Protein AF-A0A530AGG2-F1 (afdb_monomer_lite)

Sequence (110 aa):
YFIKDGRPDLIEKYGIPLDEYPKRCIEQIERWKGQAEAYRSAERIEVEQSREYASSIMNSVWTGEPSVIYGNVRNNGCITSLPFDCAAEVPCLVDASGIQPTYIGELPPQ

Foldseek 3Di:
DQDDPPCVVSCVVVVPDPCPVVVVVVVVVVVVVVVVVCVVPDPDDDDDDDPDCPVVLVCQLVVQPKDKDFDFDQPCQLEVQDDRGDTDTAIWIHHVVHTHGHRDYYDDDD

Structure (mmCIF, N/CA/C/O backbone):
data_AF-A0A530AGG2-F1
#
_entry.id   AF-A0A530AGG2-F1
#
loop_
_atom_site.group_PDB
_atom_site.id
_atom_site.type_symbol
_atom_site.label_atom_id
_atom_site.label_alt_id
_atom_site.label_comp_id
_atom_site.label_asym_id
_atom_site.label_entity_id
_atom_site.label_seq_id
_atom_site.pdbx_PDB_ins_code
_atom_site.Cartn_x
_atom_site.Cartn_y
_atom_site.Cartn_z
_atom_site.occupancy
_atom_site.B_iso_or_equiv
_atom_site.auth_seq_id
_atom_site.auth_comp_id
_atom_site.auth_asym_id
_atom_site.auth_atom_id
_atom_site.pdbx_PDB_model_num
ATOM 1 N N . TYR A 1 1 ? 21.309 -19.018 4.612 1.00 68.56 1 TYR A N 1
ATOM 2 C CA . TYR A 1 1 ? 22.419 -19.118 3.635 1.00 68.56 1 TYR A CA 1
ATOM 3 C C . TYR A 1 1 ? 23.787 -18.828 4.264 1.00 68.56 1 TYR A C 1
ATOM 5 O O . TYR A 1 1 ? 24.726 -19.549 3.949 1.00 68.56 1 TYR A O 1
ATOM 13 N N . PHE A 1 2 ? 23.909 -17.845 5.169 1.00 81.00 2 PHE A N 1
ATOM 14 C CA . PHE A 1 2 ? 25.191 -17.472 5.799 1.00 81.00 2 PHE A CA 1
ATOM 15 C C . PHE A 1 2 ? 25.444 -18.061 7.198 1.00 81.00 2 PHE A C 1
ATOM 17 O O . PHE A 1 2 ? 26.591 -18.152 7.611 1.00 81.00 2 PHE A O 1
ATOM 24 N N . ILE A 1 3 ? 24.400 -18.510 7.899 1.00 85.00 3 ILE A N 1
ATOM 25 C CA . ILE A 1 3 ? 24.524 -19.228 9.175 1.00 85.00 3 ILE A CA 1
ATOM 26 C C . ILE A 1 3 ? 24.709 -20.712 8.842 1.00 85.00 3 ILE A C 1
ATOM 28 O O . ILE A 1 3 ? 23.762 -21.366 8.396 1.00 85.00 3 ILE A O 1
ATOM 32 N N . LYS A 1 4 ? 25.946 -21.204 8.951 1.00 86.81 4 LYS A N 1
ATOM 33 C CA . LYS A 1 4 ? 26.341 -22.584 8.637 1.00 86.81 4 LYS A CA 1
ATOM 34 C C . LYS A 1 4 ? 27.279 -23.110 9.715 1.00 86.81 4 LYS A C 1
ATOM 36 O O . LYS A 1 4 ? 28.150 -22.376 10.179 1.00 86.81 4 LYS A O 1
ATOM 41 N N . ASP A 1 5 ? 27.113 -24.382 10.059 1.00 89.81 5 ASP A N 1
ATOM 42 C CA . ASP A 1 5 ? 28.013 -25.058 10.987 1.00 89.81 5 ASP A CA 1
ATOM 43 C C . ASP A 1 5 ? 29.463 -25.024 10.468 1.00 89.81 5 ASP A C 1
ATOM 45 O O . ASP A 1 5 ? 29.707 -25.131 9.261 1.00 89.81 5 ASP A O 1
ATOM 49 N N . GLY A 1 6 ? 30.417 -24.783 11.369 1.00 89.94 6 GLY A N 1
ATOM 50 C CA . GLY A 1 6 ? 31.843 -24.667 11.043 1.00 89.94 6 GLY A CA 1
ATOM 51 C C . GLY A 1 6 ? 32.272 -23.441 10.216 1.00 89.94 6 GLY A C 1
ATOM 52 O O . GLY A 1 6 ? 33.421 -23.397 9.779 1.00 89.94 6 GLY A O 1
ATOM 53 N N . ARG A 1 7 ? 31.403 -22.442 9.982 1.00 90.56 7 ARG A N 1
ATOM 54 C CA . ARG A 1 7 ? 31.729 -21.214 9.214 1.00 90.56 7 ARG A CA 1
ATOM 55 C C . ARG A 1 7 ? 31.493 -19.901 9.986 1.00 90.56 7 ARG A C 1
ATOM 57 O O . ARG A 1 7 ? 30.755 -19.036 9.504 1.00 90.56 7 ARG A O 1
ATOM 64 N N . PRO A 1 8 ? 32.107 -19.715 11.174 1.00 90.00 8 PRO A N 1
ATOM 65 C CA . PRO A 1 8 ? 31.978 -18.470 11.940 1.00 90.00 8 PRO A CA 1
ATOM 66 C C . PRO A 1 8 ? 32.566 -17.253 11.204 1.00 90.00 8 PRO A C 1
ATOM 68 O O . PRO A 1 8 ? 32.103 -16.132 11.399 1.00 90.00 8 PRO A O 1
ATOM 71 N N . ASP A 1 9 ? 33.513 -17.476 10.289 1.00 93.56 9 ASP A N 1
ATOM 72 C CA . ASP A 1 9 ? 34.129 -16.450 9.441 1.00 93.56 9 ASP A CA 1
ATOM 73 C C . ASP A 1 9 ? 33.109 -15.681 8.587 1.00 93.56 9 ASP A C 1
ATOM 75 O O . ASP A 1 9 ? 33.296 -14.501 8.303 1.00 93.56 9 ASP A O 1
ATOM 79 N N . LEU A 1 10 ? 32.008 -16.327 8.186 1.00 92.56 10 LEU A N 1
ATOM 80 C CA . LEU A 1 10 ? 30.948 -15.669 7.422 1.00 92.56 10 LEU A CA 1
ATOM 81 C C . LEU A 1 10 ? 30.163 -14.6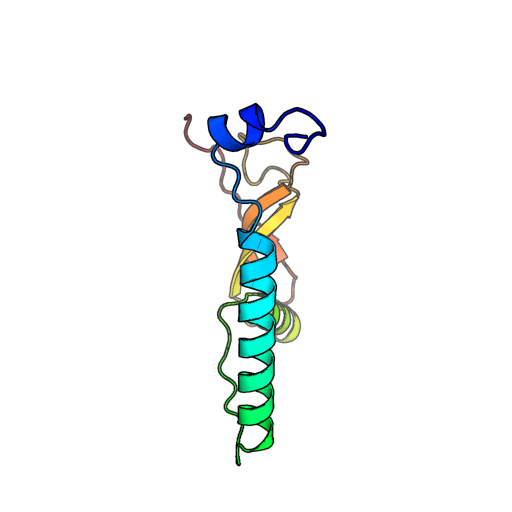74 8.282 1.00 92.56 10 LEU A C 1
ATOM 83 O O . LEU A 1 10 ? 29.747 -13.633 7.779 1.00 92.56 10 LEU A O 1
ATOM 87 N N . ILE A 1 11 ? 29.967 -14.982 9.564 1.00 89.19 11 ILE A N 1
ATOM 88 C CA . ILE A 1 11 ? 29.274 -14.092 10.501 1.00 89.19 11 ILE A CA 1
ATOM 89 C C . ILE A 1 11 ? 30.121 -12.846 10.747 1.00 89.19 11 ILE A C 1
ATOM 91 O O . ILE A 1 11 ? 29.598 -11.740 10.640 1.00 89.19 11 ILE A O 1
ATOM 95 N N . GLU A 1 12 ? 31.421 -13.015 10.990 1.00 89.00 12 GLU A N 1
ATOM 96 C CA . GLU A 1 12 ? 32.351 -11.903 11.206 1.00 89.00 12 GLU A CA 1
ATOM 97 C C . GLU A 1 12 ? 32.508 -11.042 9.946 1.00 89.00 12 GLU A C 1
ATOM 99 O O . GLU A 1 12 ? 32.307 -9.829 9.991 1.00 89.00 12 GLU A O 1
ATOM 104 N N . LYS A 1 13 ? 32.778 -11.667 8.791 1.00 92.44 13 LYS A N 1
ATOM 105 C CA . LYS A 1 13 ? 33.000 -10.961 7.521 1.00 92.44 13 LYS A CA 1
ATOM 106 C C . LYS A 1 13 ? 31.818 -10.087 7.104 1.00 92.44 13 LYS A C 1
ATOM 108 O O . LYS A 1 13 ? 32.026 -9.009 6.552 1.00 92.44 13 LYS A O 1
ATOM 113 N N . TYR A 1 14 ? 30.595 -10.579 7.293 1.00 91.62 14 TYR A N 1
ATOM 114 C CA . TYR A 1 14 ? 29.377 -9.881 6.878 1.00 91.62 14 TYR A CA 1
ATOM 115 C C . TYR A 1 14 ? 28.669 -9.169 8.039 1.00 91.62 14 TYR A C 1
ATOM 117 O O . TYR A 1 14 ? 27.591 -8.619 7.826 1.00 91.62 14 TYR A O 1
ATOM 125 N N . GLY A 1 15 ? 29.252 -9.176 9.245 1.00 88.94 15 GLY A N 1
ATOM 126 C CA . GLY A 1 15 ? 28.700 -8.520 10.430 1.00 88.94 15 GLY A CA 1
ATOM 127 C C . GLY A 1 15 ? 27.280 -8.975 10.773 1.00 88.94 15 GLY A C 1
ATOM 128 O O . GLY A 1 15 ? 26.433 -8.137 11.062 1.00 88.94 15 GLY A O 1
ATOM 129 N N . ILE A 1 16 ? 26.989 -10.279 10.681 1.00 88.31 16 ILE A N 1
ATOM 130 C CA . ILE A 1 16 ? 25.616 -10.797 10.806 1.00 88.31 16 ILE A CA 1
ATOM 131 C C . ILE A 1 16 ? 25.167 -10.744 12.277 1.00 88.31 16 ILE A C 1
ATOM 133 O O . ILE A 1 16 ? 25.726 -11.467 13.105 1.00 88.31 16 ILE A O 1
ATOM 137 N N . PRO A 1 17 ? 24.131 -9.959 12.624 1.00 86.88 17 PRO A N 1
ATOM 138 C CA . PRO A 1 17 ? 23.722 -9.775 14.010 1.00 86.88 17 PRO A CA 1
ATOM 139 C C . PRO A 1 17 ? 22.771 -10.896 14.459 1.00 86.88 17 PRO A C 1
ATOM 141 O O . PRO A 1 17 ? 21.553 -10.803 14.321 1.00 86.88 17 PRO A O 1
ATOM 144 N N . LEU A 1 18 ? 23.328 -11.980 15.004 1.00 85.62 18 LEU A N 1
ATOM 145 C CA . LEU A 1 18 ? 22.547 -13.165 15.397 1.00 85.62 18 LEU A CA 1
ATOM 146 C C . LEU A 1 18 ? 21.551 -12.889 16.537 1.00 85.62 18 LEU A C 1
ATOM 148 O O . LEU A 1 18 ? 20.450 -13.439 16.541 1.00 85.62 18 LEU A O 1
ATOM 152 N N . ASP A 1 19 ? 21.914 -12.003 17.465 1.00 89.12 19 ASP A N 1
ATOM 153 C CA . ASP A 1 19 ? 21.129 -11.730 18.675 1.00 89.12 19 ASP A CA 1
ATOM 154 C C . ASP A 1 19 ? 20.084 -10.620 18.496 1.00 89.12 19 ASP A C 1
ATOM 156 O O . ASP A 1 19 ? 19.233 -10.418 19.364 1.00 89.12 19 ASP A O 1
ATOM 160 N N . GLU A 1 20 ? 20.107 -9.894 17.373 1.00 88.06 20 GLU A N 1
ATOM 161 C CA . GLU A 1 20 ? 19.210 -8.755 17.146 1.00 88.06 20 GLU A CA 1
ATOM 162 C C . GLU A 1 20 ? 17.741 -9.187 17.113 1.00 88.06 20 GLU A C 1
ATOM 164 O O . GLU A 1 20 ? 16.886 -8.537 17.716 1.00 88.06 20 GLU A O 1
ATOM 169 N N . TYR A 1 21 ? 17.440 -10.300 16.440 1.00 85.94 21 TYR A N 1
ATOM 170 C CA . TYR A 1 21 ? 16.071 -10.796 16.348 1.00 85.94 21 TYR A CA 1
ATOM 171 C C . TYR A 1 21 ? 15.530 -11.274 17.712 1.00 85.94 21 TYR A C 1
ATOM 173 O O . TYR A 1 21 ? 14.492 -10.756 18.130 1.00 85.94 21 TYR A O 1
ATOM 181 N N . PRO A 1 22 ? 16.224 -12.154 18.469 1.00 91.75 22 PRO A N 1
ATOM 182 C CA . PRO A 1 22 ? 15.817 -12.502 19.832 1.00 91.75 22 PRO A CA 1
ATOM 183 C C . PRO A 1 22 ? 15.658 -11.292 20.760 1.00 91.75 22 PRO A C 1
ATOM 185 O O . PRO A 1 22 ? 14.678 -11.214 21.502 1.00 91.75 22 PRO A O 1
ATOM 188 N N . LYS A 1 23 ? 16.577 -10.320 20.691 1.00 93.75 23 LYS A N 1
ATOM 189 C CA . LYS A 1 23 ? 16.492 -9.090 21.487 1.00 93.75 23 LYS A CA 1
ATOM 190 C C . LYS A 1 23 ? 15.216 -8.306 21.175 1.00 93.75 23 LYS A C 1
ATOM 192 O O . LYS A 1 23 ? 14.481 -7.956 22.095 1.00 93.75 23 LYS A O 1
ATOM 197 N N . ARG A 1 24 ? 14.897 -8.112 19.890 1.00 93.06 24 ARG A N 1
ATOM 198 C CA . ARG A 1 24 ? 13.644 -7.468 19.461 1.00 93.06 24 ARG A CA 1
ATOM 199 C C . ARG A 1 24 ? 12.410 -8.222 19.946 1.00 93.06 24 ARG A C 1
ATOM 201 O O . ARG A 1 24 ? 11.427 -7.581 20.300 1.00 93.06 24 ARG A O 1
ATOM 208 N N . CYS A 1 25 ? 12.437 -9.556 19.985 1.00 94.50 25 CYS A N 1
ATOM 209 C CA . CYS A 1 25 ? 11.324 -10.338 20.530 1.00 94.50 25 CYS A CA 1
ATOM 210 C C . CYS A 1 25 ? 11.093 -10.039 22.016 1.00 94.50 25 CYS A C 1
ATOM 212 O O . CYS A 1 25 ? 9.949 -9.831 22.413 1.00 94.50 25 CYS A O 1
ATOM 214 N N . ILE A 1 26 ? 12.155 -9.983 22.825 1.00 95.62 26 ILE A N 1
ATOM 215 C CA . ILE A 1 26 ? 12.054 -9.651 24.255 1.00 95.62 26 ILE A CA 1
ATOM 216 C C . ILE A 1 26 ? 11.475 -8.241 24.426 1.00 95.62 26 ILE A C 1
ATOM 218 O O . ILE A 1 26 ? 10.467 -8.076 25.111 1.00 95.62 26 ILE A O 1
ATOM 222 N N . GLU A 1 27 ? 12.040 -7.256 23.721 1.00 96.12 27 GLU A N 1
ATOM 223 C CA . GLU A 1 27 ? 11.581 -5.861 23.756 1.00 96.12 27 GLU A CA 1
ATOM 224 C C . GLU A 1 27 ? 10.110 -5.723 23.324 1.00 96.12 27 GLU A C 1
ATOM 226 O O . GLU A 1 27 ? 9.337 -4.990 23.943 1.00 96.12 27 GLU A O 1
ATOM 231 N N . GLN A 1 28 ? 9.683 -6.450 22.285 1.00 95.94 28 GLN A N 1
ATOM 232 C CA . GLN A 1 28 ? 8.292 -6.436 21.823 1.00 95.94 28 GLN A CA 1
ATOM 233 C C . GLN A 1 28 ? 7.338 -7.081 22.828 1.00 95.94 28 GLN A C 1
ATOM 235 O O . GLN A 1 28 ? 6.267 -6.530 23.081 1.00 95.94 28 GLN A O 1
ATOM 240 N N . ILE A 1 29 ? 7.715 -8.213 23.430 1.00 97.00 29 ILE A N 1
ATOM 241 C CA . ILE A 1 29 ? 6.893 -8.888 24.443 1.00 97.00 29 ILE A CA 1
ATOM 242 C C . ILE A 1 29 ? 6.710 -7.986 25.665 1.00 97.00 29 ILE A C 1
ATOM 244 O O . ILE A 1 29 ? 5.595 -7.862 26.174 1.00 97.00 29 ILE A O 1
ATOM 248 N N . GLU A 1 30 ? 7.782 -7.349 26.137 1.00 97.62 30 GLU A N 1
ATOM 249 C CA . GLU A 1 30 ? 7.719 -6.397 27.249 1.00 97.62 30 GLU A CA 1
ATOM 250 C C . GLU A 1 30 ? 6.833 -5.198 26.905 1.00 97.62 30 GLU A C 1
ATOM 252 O O . GLU A 1 30 ? 5.927 -4.862 27.674 1.00 97.62 30 GLU A O 1
ATOM 257 N N . ARG A 1 31 ? 7.008 -4.616 25.712 1.00 97.50 31 ARG A N 1
ATOM 258 C CA . ARG A 1 31 ? 6.174 -3.511 25.226 1.00 97.50 31 ARG A CA 1
ATOM 259 C C . ARG A 1 31 ? 4.694 -3.891 25.163 1.00 97.50 31 ARG A C 1
ATOM 261 O O . ARG A 1 31 ? 3.857 -3.124 25.632 1.00 97.50 31 ARG A O 1
ATOM 268 N N . TRP A 1 32 ? 4.355 -5.059 24.617 1.00 96.69 32 TRP A N 1
ATOM 269 C CA . TRP A 1 32 ? 2.967 -5.524 24.531 1.00 96.69 32 TRP A CA 1
ATOM 270 C C . TRP A 1 32 ? 2.356 -5.789 25.904 1.00 96.69 32 TRP A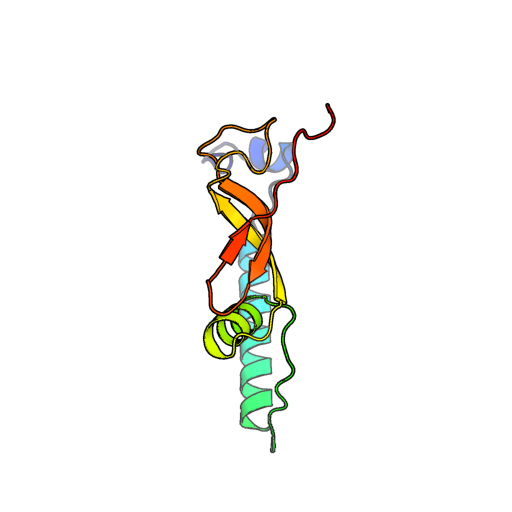 C 1
ATOM 272 O O . TRP A 1 32 ? 1.202 -5.428 26.123 1.00 96.69 32 TRP A O 1
ATOM 282 N N . LYS A 1 33 ? 3.115 -6.367 26.845 1.00 97.50 33 LYS A N 1
ATOM 283 C CA . LYS A 1 33 ? 2.655 -6.544 28.231 1.00 97.50 33 LYS A CA 1
ATOM 284 C C . LYS A 1 33 ? 2.351 -5.200 28.891 1.00 97.50 33 LYS A C 1
ATOM 286 O O . LYS A 1 33 ? 1.284 -5.055 29.481 1.00 97.50 33 LYS A O 1
ATOM 291 N N . GLY A 1 34 ? 3.247 -4.222 28.748 1.00 97.00 34 GLY A N 1
ATOM 292 C CA . GLY A 1 34 ? 3.041 -2.870 29.272 1.00 97.00 34 GLY A CA 1
ATOM 293 C C . GLY A 1 34 ? 1.823 -2.181 28.653 1.00 97.00 34 GLY A C 1
ATOM 294 O O . GLY A 1 34 ? 0.991 -1.637 29.374 1.00 97.00 34 GLY A O 1
ATOM 295 N N . GLN A 1 35 ? 1.668 -2.265 27.329 1.00 94.75 35 GLN A N 1
ATOM 296 C CA . GLN A 1 35 ? 0.520 -1.693 26.620 1.00 94.75 35 GLN A CA 1
ATOM 297 C C . GLN A 1 35 ? -0.804 -2.355 27.034 1.00 94.75 35 GLN A C 1
ATOM 299 O O . GLN A 1 35 ? -1.793 -1.661 27.255 1.00 94.75 35 GLN A O 1
ATOM 304 N N . ALA A 1 36 ? -0.826 -3.683 27.182 1.00 95.75 36 ALA A N 1
ATOM 305 C CA . ALA A 1 36 ? -2.013 -4.406 27.628 1.00 95.75 36 ALA A CA 1
ATOM 306 C C . ALA A 1 36 ? -2.435 -3.994 29.045 1.00 95.75 36 ALA A C 1
ATOM 308 O O . ALA A 1 36 ? -3.623 -3.812 29.296 1.00 95.75 36 ALA A O 1
ATOM 309 N N . GLU A 1 37 ? -1.481 -3.820 29.960 1.00 96.50 37 GLU A N 1
ATOM 310 C CA . GLU A 1 37 ? -1.778 -3.381 31.324 1.00 96.50 37 GLU A CA 1
ATOM 311 C C . GLU A 1 37 ? -2.267 -1.927 31.373 1.00 96.50 37 GLU A C 1
ATOM 313 O O . GLU A 1 37 ? -3.249 -1.625 32.054 1.00 96.50 37 GLU A O 1
ATOM 318 N N . ALA A 1 38 ? -1.655 -1.042 30.580 1.00 94.94 38 ALA A N 1
ATOM 319 C CA . ALA A 1 38 ? -2.117 0.335 30.422 1.00 94.94 38 ALA A CA 1
ATOM 320 C C . ALA A 1 38 ? -3.568 0.393 29.913 1.00 94.94 38 ALA A C 1
ATOM 322 O O . ALA A 1 38 ? -4.371 1.153 30.440 1.00 94.94 38 ALA A O 1
ATOM 323 N N . TYR A 1 39 ? -3.944 -0.450 28.945 1.00 95.06 39 TYR A N 1
ATOM 324 C CA . TYR A 1 39 ? -5.325 -0.511 28.456 1.00 95.06 39 TYR A CA 1
ATOM 325 C C . TYR A 1 39 ? -6.315 -1.134 29.442 1.00 95.06 39 TYR A C 1
ATOM 327 O O . TYR A 1 39 ? -7.466 -0.715 29.469 1.00 95.06 39 TYR A O 1
ATOM 335 N N . ARG A 1 40 ? -5.901 -2.106 30.265 1.00 95.00 40 ARG A N 1
ATOM 336 C CA . ARG A 1 40 ? -6.779 -2.697 31.295 1.00 95.00 40 ARG A CA 1
ATOM 337 C C . ARG A 1 40 ? -7.119 -1.727 32.420 1.00 95.00 40 ARG A C 1
ATOM 339 O O . ARG A 1 40 ? -8.191 -1.836 33.003 1.00 95.00 40 ARG A O 1
ATOM 346 N N . SER A 1 41 ? -6.185 -0.840 32.747 1.00 95.81 41 SER A N 1
ATOM 347 C CA . SER A 1 41 ? -6.309 0.123 33.845 1.00 95.81 41 SER A CA 1
ATOM 348 C C . SER A 1 41 ? -6.841 1.489 33.402 1.00 95.81 41 SER A C 1
ATOM 350 O O . SER A 1 41 ? -7.195 2.305 34.252 1.00 95.81 41 SER A O 1
ATOM 352 N N . ALA A 1 42 ? -6.920 1.747 32.095 1.00 95.25 42 ALA A N 1
ATOM 353 C CA . ALA A 1 42 ? -7.434 2.997 31.557 1.00 95.25 42 ALA A CA 1
ATOM 354 C C .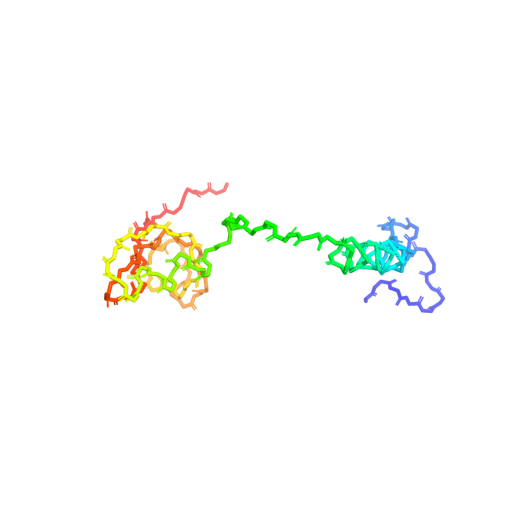 ALA A 1 42 ? -8.959 3.108 31.732 1.00 95.25 42 ALA A C 1
ATOM 356 O O . ALA A 1 42 ? -9.707 2.207 31.362 1.00 95.25 42 ALA A O 1
ATOM 357 N N . GLU A 1 43 ? -9.429 4.258 32.223 1.00 95.75 43 GLU A N 1
ATOM 358 C CA . GLU A 1 43 ? -10.863 4.594 32.267 1.00 95.75 43 GLU A CA 1
ATOM 359 C C . GLU A 1 43 ? -11.457 4.743 30.854 1.00 95.75 43 GLU A C 1
ATOM 361 O O . GLU A 1 43 ? -12.628 4.446 30.617 1.00 95.75 43 GLU A O 1
ATOM 366 N N . ARG A 1 44 ? -10.629 5.173 29.893 1.00 94.75 44 ARG A N 1
ATOM 367 C CA . ARG A 1 44 ? -10.989 5.367 28.489 1.00 94.75 44 ARG A CA 1
ATOM 368 C C . ARG A 1 44 ? -9.798 5.076 27.581 1.00 94.75 44 ARG A C 1
ATOM 370 O O . ARG A 1 44 ? -8.671 5.459 27.885 1.00 94.75 44 ARG A O 1
ATOM 377 N N . ILE A 1 45 ? -10.068 4.437 26.445 1.00 93.38 45 ILE A N 1
ATOM 378 C CA . ILE A 1 45 ? -9.087 4.213 25.379 1.00 93.38 45 ILE A CA 1
ATOM 379 C C . ILE A 1 45 ? -9.386 5.206 24.257 1.00 93.38 45 ILE A C 1
ATOM 381 O O . ILE A 1 45 ? -10.438 5.123 23.625 1.00 93.38 45 ILE A O 1
ATOM 385 N N . GLU A 1 46 ? -8.469 6.140 24.016 1.00 90.75 46 GLU A N 1
ATOM 386 C CA . GLU A 1 46 ? -8.544 7.016 22.847 1.00 90.75 46 GLU A CA 1
ATOM 387 C C . GLU A 1 46 ? -8.088 6.256 21.599 1.00 90.75 46 GLU A C 1
ATOM 389 O O . GLU A 1 46 ? -7.056 5.579 21.605 1.00 90.75 46 GLU A O 1
ATOM 394 N N . VAL A 1 47 ? -8.870 6.367 20.526 1.00 90.00 47 VAL A N 1
ATOM 395 C CA . VAL A 1 47 ? -8.552 5.775 19.225 1.00 90.00 47 VAL A CA 1
ATOM 396 C C . VAL A 1 47 ? -8.467 6.900 18.211 1.00 90.00 47 VAL A C 1
ATOM 398 O O . VAL A 1 47 ? -9.466 7.537 17.883 1.00 90.00 47 VAL A O 1
ATOM 401 N N . GLU A 1 48 ? -7.261 7.132 17.717 1.00 90.69 48 GLU A N 1
ATOM 402 C CA . GLU A 1 48 ? -6.997 8.098 16.660 1.00 90.69 48 GLU A CA 1
ATOM 403 C C . GLU A 1 48 ? -6.968 7.396 15.301 1.00 90.69 48 GLU A C 1
ATOM 405 O O . GLU A 1 48 ? -6.660 6.204 15.194 1.00 90.69 48 GLU A O 1
ATOM 410 N N . GLN A 1 49 ? -7.276 8.139 14.240 1.00 89.31 49 GLN A N 1
ATOM 411 C CA . GLN A 1 49 ? -7.145 7.626 12.884 1.00 89.31 49 GLN A CA 1
ATOM 412 C C . GLN A 1 49 ? -5.673 7.297 12.602 1.00 89.31 49 GLN A C 1
ATOM 414 O O . GLN A 1 49 ? -4.791 8.145 12.748 1.00 89.31 49 GLN A O 1
ATOM 419 N N . SER A 1 50 ? -5.401 6.057 12.193 1.00 89.31 50 SER A N 1
ATOM 420 C CA . SER A 1 50 ? -4.055 5.671 11.780 1.00 89.31 50 SER A CA 1
ATOM 421 C C . SER A 1 50 ? -3.697 6.297 10.430 1.00 89.31 50 SER A C 1
ATOM 423 O O . SER A 1 50 ? -4.547 6.789 9.689 1.00 89.31 50 SER A O 1
ATOM 425 N N . ARG A 1 51 ? -2.409 6.246 10.086 1.00 89.06 51 ARG A N 1
ATOM 426 C CA . ARG A 1 51 ? -1.908 6.651 8.762 1.00 89.06 51 ARG A CA 1
ATOM 427 C C . ARG A 1 51 ? -1.989 5.525 7.726 1.00 89.06 51 ARG A C 1
ATOM 429 O O . ARG A 1 51 ? -1.468 5.674 6.628 1.00 89.06 51 ARG A O 1
ATOM 436 N N . GLU A 1 52 ? -2.608 4.404 8.086 1.00 93.44 52 GLU A N 1
ATOM 437 C CA . GLU A 1 52 ? -2.738 3.235 7.222 1.00 93.44 52 GLU A CA 1
ATOM 438 C C . GLU A 1 52 ? -3.924 3.406 6.271 1.00 93.44 52 GLU A C 1
ATOM 440 O O . GLU A 1 52 ? -4.999 3.853 6.670 1.00 93.44 52 GLU A O 1
ATOM 445 N N . TYR A 1 53 ? -3.765 3.001 5.011 1.00 95.62 53 TYR A N 1
ATOM 446 C CA . TYR A 1 53 ? -4.784 3.241 3.987 1.00 95.62 53 TYR A CA 1
ATOM 447 C C . TYR A 1 53 ? -6.028 2.352 4.098 1.00 95.62 53 TYR A C 1
ATOM 449 O O . TYR A 1 53 ? -7.046 2.681 3.499 1.00 95.62 53 TYR A O 1
ATOM 457 N N . ALA A 1 54 ? -5.990 1.244 4.845 1.00 95.00 54 ALA A N 1
ATOM 458 C CA . ALA A 1 54 ? -7.063 0.245 4.838 1.00 95.00 54 ALA A CA 1
ATOM 459 C C . ALA A 1 54 ? -8.442 0.822 5.210 1.00 95.00 54 ALA A C 1
ATOM 461 O O . ALA A 1 54 ? -9.414 0.595 4.492 1.00 95.00 54 ALA A O 1
ATOM 462 N N . SER A 1 55 ? -8.537 1.592 6.297 1.00 94.88 55 SER A N 1
ATOM 463 C CA . SER A 1 55 ? -9.802 2.211 6.714 1.00 94.88 55 SER A CA 1
ATOM 464 C C . SER A 1 55 ? -10.275 3.272 5.719 1.00 94.88 55 SER A C 1
ATOM 466 O O . SER A 1 55 ? -11.462 3.314 5.406 1.00 94.88 55 SER A O 1
ATOM 468 N N . SER A 1 56 ? -9.357 4.073 5.169 1.00 95.38 56 SER A N 1
ATOM 469 C CA . SER A 1 56 ? -9.661 5.084 4.149 1.00 95.38 56 SER A CA 1
ATOM 470 C C . SER A 1 56 ? -10.168 4.459 2.848 1.00 95.38 56 SER A C 1
ATOM 472 O O . SER A 1 56 ? -11.170 4.916 2.310 1.00 95.38 56 SER A O 1
ATOM 474 N N . ILE A 1 57 ? -9.539 3.372 2.384 1.00 97.31 57 ILE A N 1
ATOM 475 C CA . ILE A 1 57 ? -9.974 2.612 1.203 1.00 97.31 57 ILE A CA 1
ATOM 476 C C . ILE A 1 57 ? -11.395 2.089 1.420 1.00 97.31 57 ILE A C 1
ATOM 478 O O . ILE A 1 57 ? -12.264 2.304 0.579 1.00 97.31 57 ILE A O 1
ATOM 482 N N . MET A 1 58 ? -11.646 1.436 2.560 1.00 97.00 58 MET A N 1
ATOM 483 C CA . MET A 1 58 ? -12.969 0.894 2.878 1.00 97.00 58 MET A CA 1
ATOM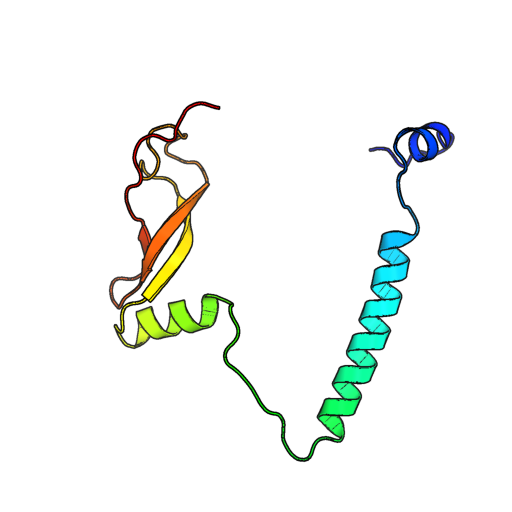 484 C C . MET A 1 58 ? -14.029 1.994 2.964 1.00 97.00 58 MET A C 1
ATOM 486 O O . MET A 1 58 ? -15.123 1.816 2.433 1.00 97.00 58 MET A O 1
ATOM 490 N N . ASN A 1 59 ? -13.705 3.132 3.587 1.00 97.06 59 ASN A N 1
ATOM 491 C CA . ASN A 1 59 ? -14.604 4.279 3.656 1.00 97.06 59 ASN A CA 1
ATOM 492 C C . ASN A 1 59 ? -14.936 4.799 2.255 1.00 97.06 59 ASN A C 1
ATOM 494 O O . ASN A 1 59 ? -16.109 4.885 1.923 1.00 97.06 59 ASN A O 1
ATOM 498 N N . SER A 1 60 ? -13.934 5.059 1.412 1.00 98.19 60 SER A N 1
ATOM 499 C CA . SER A 1 60 ? -14.147 5.578 0.057 1.00 98.19 60 SER A CA 1
ATOM 500 C C . SER A 1 60 ? -14.973 4.651 -0.827 1.00 98.19 60 SER A C 1
ATOM 502 O O . SER A 1 60 ? -15.863 5.115 -1.538 1.00 98.19 60 SER A O 1
ATOM 504 N N . VAL A 1 61 ? -14.727 3.341 -0.754 1.00 98.12 61 VAL A N 1
ATOM 505 C CA . VAL A 1 61 ? -15.525 2.349 -1.491 1.00 98.12 61 VAL A CA 1
ATOM 506 C C . VAL A 1 61 ? -16.967 2.308 -0.981 1.00 98.12 61 VAL A C 1
ATOM 508 O O . VAL A 1 61 ? -17.895 2.169 -1.772 1.00 98.12 61 VAL A O 1
ATOM 511 N N . TRP A 1 62 ? -17.169 2.431 0.332 1.00 98.19 62 TRP A N 1
ATOM 512 C CA . TRP A 1 62 ? -18.490 2.326 0.948 1.00 98.19 62 TRP A CA 1
ATOM 513 C C . TRP A 1 62 ? -19.342 3.591 0.798 1.00 98.19 62 TRP A C 1
ATOM 515 O O . TRP A 1 62 ? -20.540 3.500 0.534 1.00 98.19 62 TRP A O 1
ATOM 525 N N . THR A 1 63 ? -18.750 4.770 0.991 1.00 98.19 63 THR A N 1
ATOM 526 C CA . THR A 1 63 ? -19.460 6.059 1.009 1.00 98.19 63 THR A CA 1
ATOM 527 C C . THR A 1 63 ? -19.450 6.764 -0.342 1.00 98.19 63 THR A C 1
ATOM 529 O O . THR A 1 63 ? -20.281 7.640 -0.577 1.00 98.19 63 THR A O 1
ATOM 532 N N . GLY A 1 64 ? -18.513 6.410 -1.225 1.00 97.88 64 GLY A N 1
ATOM 533 C CA . GLY A 1 64 ? -18.242 7.138 -2.461 1.00 97.88 64 GLY A CA 1
ATOM 534 C C . GLY A 1 64 ? -17.457 8.437 -2.267 1.00 97.88 64 GLY A C 1
ATOM 535 O O . GLY A 1 64 ? -17.201 9.124 -3.252 1.00 97.88 64 GLY A O 1
ATOM 536 N N . GLU A 1 65 ? -17.059 8.788 -1.038 1.00 98.25 65 GLU A N 1
ATOM 537 C CA . GLU A 1 65 ? -16.170 9.926 -0.788 1.00 98.25 65 GLU A CA 1
ATOM 538 C C . GLU A 1 65 ? -14.763 9.607 -1.323 1.00 98.25 65 GLU A C 1
ATOM 540 O O . GLU A 1 65 ? -14.120 8.675 -0.825 1.00 98.25 65 GLU A O 1
ATOM 545 N N . PRO A 1 66 ? -14.262 10.336 -2.336 1.00 97.94 66 PRO A N 1
ATOM 546 C CA . PRO A 1 66 ? -13.039 9.949 -3.020 1.00 97.94 66 PRO A CA 1
ATOM 547 C C . PRO A 1 66 ? -11.804 10.143 -2.135 1.00 97.94 66 PRO A C 1
ATOM 549 O O . PRO A 1 66 ? -11.661 11.157 -1.451 1.00 97.94 66 PRO A O 1
ATOM 552 N N . SER A 1 67 ? -10.863 9.202 -2.204 1.00 97.56 67 SER A N 1
ATOM 553 C CA . SER A 1 67 ? -9.523 9.344 -1.626 1.00 97.56 67 SER A CA 1
ATOM 554 C C . SER A 1 67 ? -8.439 8.918 -2.614 1.00 97.56 67 SER A C 1
ATOM 556 O O . SER A 1 67 ? -8.701 8.216 -3.590 1.00 97.56 67 SER A O 1
ATOM 558 N N . VAL A 1 68 ? -7.205 9.369 -2.373 1.00 97.81 68 VAL A N 1
ATOM 559 C CA . VAL A 1 68 ? -6.025 8.945 -3.136 1.00 97.81 68 VAL A CA 1
ATOM 560 C C . VAL A 1 68 ? -5.078 8.202 -2.211 1.00 97.81 68 VAL A C 1
ATOM 562 O O . VAL A 1 68 ? -4.725 8.695 -1.139 1.00 97.81 68 VAL A O 1
ATOM 565 N N . ILE A 1 69 ? -4.651 7.023 -2.651 1.00 97.50 69 ILE A N 1
ATOM 566 C CA . ILE A 1 69 ? -3.707 6.161 -1.936 1.00 97.50 69 ILE A CA 1
ATOM 567 C C . ILE A 1 69 ? -2.596 5.712 -2.884 1.00 97.50 69 ILE A C 1
ATOM 569 O O . ILE A 1 69 ? -2.792 5.698 -4.096 1.00 97.50 69 ILE A O 1
ATOM 573 N N . TYR A 1 70 ? -1.437 5.333 -2.349 1.00 97.38 70 TYR A N 1
ATOM 574 C CA . TYR A 1 70 ? -0.382 4.680 -3.129 1.00 97.38 70 TYR A CA 1
ATOM 575 C C . TYR A 1 70 ? -0.520 3.174 -2.944 1.00 97.38 70 TYR A C 1
ATOM 577 O O . TYR A 1 70 ? -0.362 2.657 -1.838 1.00 97.38 70 TYR A O 1
ATOM 585 N N . GLY A 1 71 ? -0.937 2.492 -4.010 1.00 96.62 71 GLY A N 1
ATOM 586 C CA . GLY A 1 71 ? -1.377 1.104 -3.953 1.00 96.62 71 GLY A CA 1
ATOM 587 C C . GLY A 1 71 ? -0.558 0.211 -4.864 1.00 96.62 71 GLY A C 1
ATOM 588 O O . GLY A 1 71 ? -0.253 0.582 -5.995 1.00 96.62 71 GLY A O 1
ATOM 589 N N . ASN A 1 72 ? -0.258 -0.994 -4.383 1.00 97.88 72 ASN A N 1
ATOM 590 C CA . ASN A 1 72 ? 0.351 -2.044 -5.190 1.00 97.88 72 ASN A CA 1
ATOM 591 C C . ASN A 1 72 ? -0.733 -2.743 -6.016 1.00 97.88 72 ASN A C 1
ATOM 593 O O . ASN A 1 72 ? -1.610 -3.418 -5.477 1.00 97.88 72 ASN A O 1
ATOM 597 N N . VAL A 1 73 ? -0.663 -2.576 -7.332 1.00 96.94 73 VAL A N 1
ATOM 598 C CA . VAL A 1 73 ? -1.610 -3.123 -8.308 1.00 96.94 73 VAL A CA 1
ATOM 599 C C . VAL A 1 73 ? -0.852 -3.811 -9.438 1.00 96.94 73 VAL A C 1
ATOM 601 O O . VAL A 1 73 ? 0.358 -3.646 -9.589 1.00 96.94 73 VAL A O 1
ATOM 604 N N . ARG A 1 74 ? -1.548 -4.601 -10.260 1.00 97.81 74 ARG A N 1
ATOM 605 C CA . ARG A 1 74 ? -0.964 -5.069 -11.524 1.00 97.81 74 ARG A CA 1
ATOM 606 C C . ARG A 1 74 ? -0.694 -3.849 -12.403 1.00 97.81 74 ARG A C 1
ATOM 608 O O . ARG A 1 74 ? -1.610 -3.056 -12.608 1.00 97.81 74 ARG A O 1
ATOM 615 N N . ASN A 1 75 ? 0.523 -3.733 -12.930 1.00 97.94 75 ASN A N 1
ATOM 616 C CA . ASN A 1 75 ? 0.964 -2.559 -13.673 1.00 97.94 75 ASN A CA 1
ATOM 617 C C . ASN A 1 75 ? 0.004 -2.214 -14.820 1.00 97.94 75 ASN A C 1
ATOM 619 O O . ASN A 1 75 ? -0.406 -1.067 -14.934 1.00 97.94 75 ASN A O 1
ATOM 623 N N . ASN A 1 76 ? -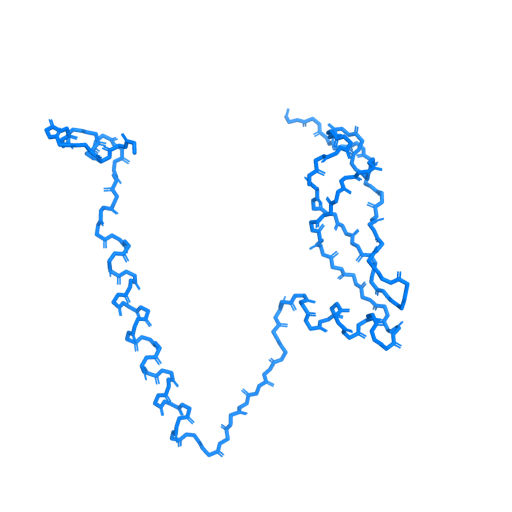0.397 -3.188 -15.645 1.00 97.44 76 ASN A N 1
ATOM 624 C CA . ASN A 1 76 ? -1.342 -2.992 -16.755 1.00 97.44 76 ASN A CA 1
ATOM 625 C C . ASN A 1 76 ? -0.996 -1.783 -17.658 1.00 97.44 76 ASN A C 1
ATOM 627 O O . ASN A 1 76 ? -1.877 -1.180 -18.267 1.00 97.44 76 ASN A O 1
ATOM 631 N N . GLY A 1 77 ? 0.289 -1.420 -17.743 1.00 97.75 77 GLY A N 1
ATOM 632 C CA . GLY A 1 77 ? 0.769 -0.264 -18.501 1.00 97.75 77 GLY A CA 1
ATOM 633 C C . GLY A 1 77 ? 0.692 1.092 -17.785 1.00 97.75 77 GLY A C 1
ATOM 634 O O . GLY A 1 77 ? 0.911 2.105 -18.442 1.00 97.75 77 GLY A O 1
ATOM 635 N N . CYS A 1 78 ? 0.418 1.148 -16.475 1.00 98.06 78 CYS A N 1
ATOM 636 C CA . CYS A 1 78 ? 0.474 2.395 -15.701 1.00 98.06 78 CYS A CA 1
ATOM 637 C C . CYS A 1 78 ? 1.877 3.010 -15.749 1.00 98.06 78 CYS A C 1
ATOM 639 O O . CYS A 1 78 ? 2.015 4.201 -16.011 1.00 98.06 78 CYS A O 1
ATOM 641 N N . ILE A 1 79 ? 2.911 2.193 -15.543 1.00 98.25 79 ILE A N 1
ATOM 642 C CA . ILE A 1 79 ? 4.313 2.549 -15.747 1.00 98.25 79 ILE A CA 1
ATOM 643 C C . ILE A 1 79 ? 4.804 1.832 -17.007 1.00 98.25 79 ILE A C 1
ATOM 645 O O . ILE A 1 79 ? 4.951 0.608 -17.018 1.00 98.25 79 ILE A O 1
ATOM 649 N N . THR A 1 80 ? 5.055 2.582 -18.078 1.00 97.62 80 THR A N 1
ATOM 650 C CA . THR A 1 80 ? 5.341 2.024 -19.412 1.00 97.62 80 THR A CA 1
ATOM 651 C C . THR A 1 80 ? 6.755 1.470 -19.552 1.00 97.62 80 THR A C 1
ATOM 653 O O . THR A 1 80 ? 6.987 0.627 -20.414 1.00 97.62 80 THR A O 1
ATOM 656 N N . SER A 1 81 ? 7.692 1.900 -18.701 1.00 96.44 81 SER A N 1
ATOM 657 C CA . SER A 1 81 ? 9.057 1.359 -18.647 1.00 96.44 81 SER A CA 1
ATOM 658 C C . SER A 1 81 ? 9.180 0.054 -17.848 1.00 96.44 81 SER A C 1
ATOM 660 O O . SER A 1 81 ? 10.270 -0.514 -17.781 1.00 96.44 81 SER A O 1
ATOM 662 N N . LEU A 1 82 ? 8.093 -0.440 -17.239 1.00 96.81 82 LEU A N 1
ATOM 663 C CA . LEU A 1 82 ? 8.072 -1.680 -16.456 1.00 96.81 82 LEU A CA 1
ATOM 664 C C . LEU A 1 82 ? 7.265 -2.789 -17.157 1.00 96.81 82 LEU A C 1
ATOM 666 O O . LEU A 1 82 ? 6.381 -2.488 -17.962 1.00 96.81 82 LEU A O 1
ATOM 670 N N . PRO A 1 83 ? 7.517 -4.078 -16.841 1.00 97.94 83 PRO A N 1
ATOM 671 C CA . PRO A 1 83 ? 6.735 -5.186 -17.386 1.00 97.94 83 PRO A CA 1
ATOM 672 C C . PRO A 1 83 ? 5.231 -5.015 -17.143 1.00 97.94 83 PRO A C 1
ATOM 674 O O . PRO A 1 83 ? 4.796 -4.554 -16.087 1.00 97.94 83 PRO A O 1
ATOM 677 N N . PHE A 1 84 ? 4.418 -5.400 -18.124 1.00 97.81 84 PHE A N 1
ATOM 678 C CA . PHE A 1 84 ? 2.970 -5.171 -18.098 1.00 97.81 84 PHE A CA 1
ATOM 679 C C . PHE A 1 84 ? 2.266 -5.872 -16.921 1.00 97.81 84 PHE A C 1
ATOM 681 O O . PHE A 1 84 ? 1.294 -5.370 -16.362 1.00 97.81 84 PHE A O 1
ATOM 688 N N . ASP A 1 85 ? 2.758 -7.039 -16.534 1.00 97.88 85 ASP A N 1
ATOM 689 C CA . ASP A 1 85 ? 2.165 -7.957 -15.570 1.00 97.88 85 ASP A CA 1
ATOM 690 C C . ASP A 1 85 ? 2.846 -7.950 -14.193 1.00 97.88 85 ASP A C 1
ATOM 692 O O . ASP A 1 85 ? 2.456 -8.736 -13.325 1.00 97.88 85 ASP A O 1
ATOM 696 N N . CYS A 1 86 ? 3.807 -7.049 -13.955 1.00 97.88 86 CYS A N 1
ATOM 697 C CA . CYS A 1 86 ? 4.423 -6.900 -12.640 1.00 97.88 86 CYS A CA 1
ATOM 698 C C . CYS A 1 86 ? 3.483 -6.210 -11.640 1.00 97.88 86 CYS A C 1
ATOM 700 O O . CYS A 1 86 ? 2.526 -5.527 -12.016 1.00 97.88 86 CYS A O 1
ATOM 702 N N . ALA A 1 87 ? 3.773 -6.368 -10.348 1.00 98.25 87 ALA A N 1
ATOM 703 C CA . ALA A 1 87 ? 3.227 -5.474 -9.336 1.00 98.25 87 ALA A CA 1
ATOM 704 C C . ALA A 1 87 ? 3.926 -4.112 -9.456 1.00 98.25 87 ALA A C 1
ATOM 706 O O . ALA A 1 87 ? 5.152 -4.056 -9.569 1.00 98.25 87 ALA A O 1
ATOM 707 N N . ALA A 1 88 ? 3.149 -3.038 -9.458 1.00 97.69 88 ALA A N 1
ATOM 708 C CA . ALA A 1 88 ? 3.634 -1.669 -9.450 1.00 97.69 88 ALA A CA 1
ATOM 709 C C . ALA A 1 88 ? 2.882 -0.880 -8.379 1.00 97.69 88 ALA A C 1
ATOM 711 O O . ALA A 1 88 ? 1.671 -1.042 -8.215 1.00 97.69 88 ALA A O 1
ATOM 712 N N . GLU A 1 89 ? 3.606 -0.027 -7.663 1.00 98.12 89 GLU A N 1
ATOM 713 C CA . GLU A 1 89 ? 3.015 0.922 -6.729 1.00 98.12 89 GLU A CA 1
ATOM 714 C C . GLU A 1 89 ? 2.785 2.251 -7.448 1.00 98.12 89 GLU A C 1
ATOM 716 O O . GLU A 1 89 ? 3.730 2.874 -7.932 1.00 98.12 89 GLU A O 1
ATOM 721 N N . VAL A 1 90 ? 1.525 2.667 -7.555 1.00 98.06 90 VAL A N 1
ATOM 722 C CA . VAL A 1 90 ? 1.123 3.907 -8.236 1.00 98.06 90 VAL A CA 1
ATOM 723 C C . VAL A 1 90 ? 0.040 4.630 -7.431 1.00 98.06 90 VAL A C 1
ATOM 725 O O . VAL A 1 90 ? -0.623 4.000 -6.599 1.00 98.06 90 VAL A O 1
ATOM 728 N N . PRO A 1 91 ? -0.172 5.943 -7.650 1.00 98.25 91 PRO A N 1
ATOM 729 C CA . PRO A 1 91 ? -1.335 6.632 -7.114 1.00 98.25 91 PRO A CA 1
ATOM 730 C C . PRO A 1 91 ? -2.618 5.992 -7.648 1.00 98.25 91 PRO A C 1
ATOM 732 O O . PRO A 1 91 ? -2.767 5.779 -8.853 1.00 98.25 91 PRO A O 1
ATOM 735 N N . CYS A 1 92 ? -3.566 5.742 -6.760 1.00 98.50 92 CYS 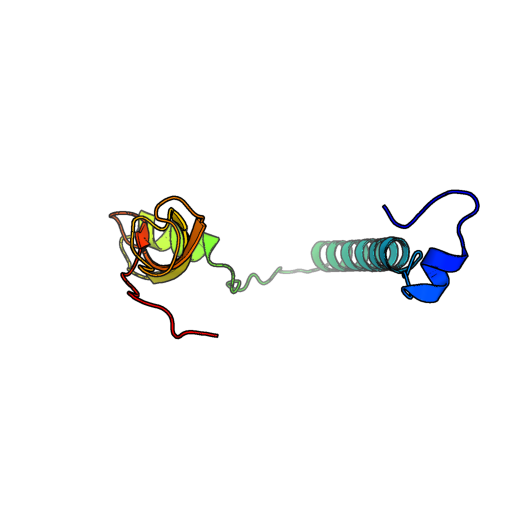A N 1
ATOM 736 C CA . CYS A 1 92 ? -4.860 5.165 -7.075 1.00 98.50 92 CYS A CA 1
ATOM 737 C C . CYS A 1 92 ? -5.963 6.078 -6.544 1.00 98.50 92 CYS A C 1
ATOM 739 O O . CYS A 1 92 ? -5.977 6.387 -5.350 1.00 98.50 92 CYS A O 1
ATOM 741 N N . LEU A 1 93 ? -6.897 6.468 -7.413 1.00 98.44 93 LEU A N 1
ATOM 742 C CA . LEU A 1 93 ? -8.173 7.036 -6.988 1.00 98.44 93 LEU A CA 1
ATOM 743 C C . LEU A 1 93 ? -9.036 5.903 -6.427 1.00 98.44 93 LEU A C 1
ATOM 745 O O . LEU A 1 93 ? -9.152 4.843 -7.044 1.00 98.44 93 LEU A O 1
ATOM 749 N N . VAL A 1 94 ? -9.627 6.118 -5.259 1.00 98.56 94 VAL A N 1
ATOM 750 C CA . VAL A 1 94 ? -10.554 5.179 -4.632 1.00 98.56 94 VAL A CA 1
ATOM 751 C C . VAL A 1 94 ? -11.874 5.888 -4.389 1.00 98.56 94 VAL A C 1
ATOM 753 O O . VAL A 1 94 ? -11.906 6.922 -3.728 1.00 98.56 94 VAL A O 1
ATOM 756 N N . ASP A 1 95 ? -12.953 5.319 -4.910 1.00 98.38 95 ASP A N 1
ATOM 757 C CA . ASP A 1 95 ? -14.330 5.778 -4.719 1.00 98.38 95 ASP A CA 1
ATOM 758 C C . ASP A 1 95 ? -15.299 4.580 -4.821 1.00 98.38 95 ASP A C 1
ATOM 760 O O . ASP A 1 95 ? -14.878 3.420 -4.754 1.00 98.38 95 ASP A O 1
ATOM 764 N N . ALA A 1 96 ? -16.598 4.839 -5.005 1.00 98.00 96 ALA A N 1
ATOM 765 C CA . ALA A 1 96 ? -17.628 3.805 -5.144 1.00 98.00 96 ALA A CA 1
ATOM 766 C C . ALA A 1 96 ? -17.411 2.842 -6.336 1.00 98.00 96 ALA A C 1
ATOM 768 O O . ALA A 1 96 ? -17.980 1.751 -6.358 1.00 98.00 96 ALA A O 1
ATOM 769 N N . SER A 1 97 ? -16.585 3.214 -7.316 1.00 97.81 97 SER A N 1
ATOM 770 C CA . SER A 1 97 ? -16.185 2.376 -8.457 1.00 97.81 97 SER A CA 1
ATOM 771 C C . SER A 1 97 ? -15.013 1.443 -8.126 1.00 97.81 97 SER A C 1
ATOM 773 O O . SER A 1 97 ? -14.608 0.636 -8.963 1.00 97.81 97 SER A O 1
ATOM 775 N N . GLY A 1 98 ? -14.461 1.533 -6.914 1.00 96.75 98 GLY A N 1
ATOM 776 C CA . GLY A 1 98 ? -13.312 0.759 -6.463 1.00 96.75 98 GLY A CA 1
ATOM 777 C C . GLY A 1 98 ? -11.987 1.493 -6.663 1.00 96.75 98 GLY A C 1
ATOM 778 O O . GLY A 1 98 ? -11.918 2.719 -6.622 1.00 96.75 98 GLY A O 1
ATOM 779 N N . ILE A 1 99 ? -10.914 0.719 -6.837 1.00 97.75 99 ILE A N 1
ATOM 780 C CA . ILE A 1 99 ? -9.535 1.214 -6.928 1.00 97.75 99 ILE A CA 1
ATOM 781 C C . ILE A 1 99 ? -9.166 1.428 -8.398 1.00 97.75 99 ILE A C 1
ATOM 783 O O . ILE A 1 99 ? -9.219 0.494 -9.197 1.00 97.75 99 ILE A O 1
ATOM 787 N N . GLN A 1 100 ? -8.747 2.644 -8.735 1.00 98.00 100 GLN A N 1
ATOM 788 C CA . GLN A 1 100 ? -8.457 3.086 -10.096 1.00 98.00 100 GLN A CA 1
ATOM 789 C C . GLN A 1 100 ? -7.003 3.583 -10.179 1.00 98.00 100 GLN A C 1
ATOM 791 O O . GLN A 1 100 ? -6.710 4.696 -9.733 1.00 98.00 100 GLN A O 1
ATOM 796 N N . PRO A 1 101 ? -6.073 2.768 -10.711 1.00 97.94 101 PRO A N 1
ATOM 797 C CA . PRO A 1 101 ? -4.673 3.151 -10.869 1.00 97.94 101 PRO A CA 1
ATOM 798 C C . PRO A 1 101 ? -4.486 4.327 -11.830 1.00 97.94 101 PRO A C 1
ATOM 800 O O . PRO A 1 101 ? -5.147 4.409 -12.865 1.00 97.94 101 PRO A O 1
ATOM 803 N N . THR A 1 102 ? -3.544 5.211 -11.512 1.00 97.94 102 THR A N 1
ATOM 804 C CA . THR A 1 102 ? -3.207 6.372 -12.343 1.00 97.94 102 THR A CA 1
ATOM 805 C C . THR A 1 102 ? -2.061 6.033 -13.290 1.00 97.94 102 THR A C 1
ATOM 807 O O . THR A 1 102 ? -1.052 5.453 -12.887 1.00 97.94 102 THR A O 1
ATOM 810 N N . TYR A 1 103 ? -2.196 6.436 -14.553 1.00 98.00 103 TYR A N 1
ATOM 811 C CA . TYR A 1 103 ? -1.125 6.338 -15.541 1.00 98.00 103 TYR A CA 1
ATOM 812 C C . TYR A 1 103 ? 0.042 7.268 -15.175 1.00 98.00 103 TYR A C 1
ATOM 814 O O . TYR A 1 103 ? -0.149 8.467 -14.978 1.00 98.00 103 TYR A O 1
ATOM 822 N N . ILE A 1 104 ? 1.248 6.706 -15.109 1.00 97.88 104 ILE A N 1
ATOM 823 C CA . ILE A 1 104 ? 2.507 7.394 -14.799 1.00 97.88 104 ILE A CA 1
ATOM 824 C C . ILE A 1 104 ? 3.328 7.637 -16.070 1.00 97.88 104 ILE A C 1
ATOM 826 O O . ILE A 1 104 ? 3.957 8.683 -16.208 1.00 97.88 104 ILE A O 1
ATOM 830 N N . GLY A 1 105 ? 3.311 6.687 -17.009 1.00 97.12 105 GLY A N 1
ATOM 831 C CA . GLY A 1 105 ? 4.165 6.711 -18.192 1.00 97.12 105 GLY A CA 1
ATOM 832 C C . GLY A 1 105 ? 5.572 6.188 -17.912 1.00 97.12 105 GLY A C 1
ATOM 833 O O . GLY A 1 105 ? 5.756 5.242 -17.145 1.00 97.12 105 GLY A O 1
ATOM 834 N N . GLU A 1 106 ? 6.562 6.760 -18.590 1.00 96.81 106 GLU A N 1
ATOM 835 C CA . GLU A 1 106 ? 7.938 6.270 -18.553 1.00 96.81 106 GLU A CA 1
ATOM 836 C C . GLU A 1 106 ? 8.689 6.838 -17.342 1.00 96.81 106 GLU A C 1
ATOM 838 O O . GLU A 1 106 ? 8.694 8.048 -17.115 1.00 96.81 106 GLU A O 1
ATOM 843 N N . LEU A 1 107 ? 9.334 5.968 -16.558 1.00 95.06 107 LEU A N 1
ATOM 844 C CA . LEU A 1 107 ? 10.237 6.408 -15.490 1.00 95.06 107 LEU A CA 1
ATOM 845 C C . LEU A 1 107 ? 11.570 6.901 -16.070 1.00 95.06 107 LEU A C 1
ATOM 847 O O . LEU A 1 107 ? 12.035 6.346 -17.068 1.00 95.06 107 LEU A O 1
ATOM 851 N N . PRO A 1 108 ? 12.228 7.883 -15.429 1.00 93.88 108 PRO A N 1
ATOM 852 C CA . PRO A 1 108 ? 13.553 8.321 -15.846 1.00 93.88 108 PRO A CA 1
ATOM 853 C C . PRO A 1 108 ? 14.577 7.171 -15.761 1.00 93.88 108 PRO A C 1
ATOM 855 O O . PRO A 1 108 ? 14.474 6.325 -14.865 1.00 93.88 108 PRO A O 1
ATOM 858 N N . PRO A 1 109 ? 15.576 7.139 -16.662 1.00 90.25 109 PRO A N 1
ATOM 859 C CA . PRO A 1 109 ? 16.671 6.178 -16.579 1.00 90.25 109 PRO A CA 1
ATOM 860 C C . PRO A 1 109 ? 17.487 6.378 -15.289 1.00 90.25 109 PRO A C 1
ATOM 862 O O . PRO A 1 109 ? 17.567 7.495 -14.773 1.00 90.25 109 PRO A O 1
ATOM 865 N N . GLN A 1 110 ? 18.069 5.283 -14.782 1.00 74.12 110 GLN A N 1
ATOM 866 C CA . GLN A 1 110 ? 18.947 5.273 -13.600 1.00 74.12 110 GLN A CA 1
ATOM 867 C C . GLN A 1 110 ? 20.328 5.861 -13.885 1.00 74.12 110 GLN A C 1
ATOM 869 O O . GLN A 1 110 ? 20.850 5.628 -15.000 1.00 74.12 110 GLN A O 1
#

Secondary structure (DSSP, 8-state):
----TT-HHHHHHHT--TTHHHHHHHHHHHHHHHHHHHHHH-S----PPPS-HHHHHHHHHHH---EEEEEEEE-TTSBTTS-TTSEEEEEEEEETTEEEEPP-BPPPP-

pLDDT: mean 94.44, std 4.95, range [68.56, 98.56]

Radius of gyration: 22.6 Å; chains: 1; bounding box: 54×35×53 Å